Protein AF-A0A820BFC3-F1 (afdb_monomer_lite)

Secondary structure (DSSP, 8-state):
-GGGGSPPEEEEEEE-TTT--EEEE--S-HHHHHHHHHTT-S---EEEEE--HHHHHHHHGGG-----

pLDDT: mean 92.22, std 9.8, range [46.53, 98.06]

Structure (mmCIF, N/CA/C/O backbone):
data_AF-A0A820BFC3-F1
#
_entry.id   AF-A0A820BFC3-F1
#
loop_
_atom_site.group_PDB
_atom_site.id
_atom_site.type_symbol
_atom_site.label_atom_id
_atom_site.label_alt_id
_atom_site.label_comp_id
_atom_site.label_asym_id
_atom_site.label_entity_id
_atom_site.label_seq_id
_atom_site.pdbx_PDB_ins_code
_atom_site.Cartn_x
_atom_site.Cartn_y
_atom_site.Cartn_z
_atom_site.occupancy
_atom_site.B_iso_or_equiv
_atom_site.auth_seq_id
_atom_site.auth_comp_id
_atom_site.auth_asym_id
_atom_site.auth_atom_id
_atom_site.pdbx_PDB_model_num
ATOM 1 N N . MET A 1 1 ? 19.734 -13.559 -11.299 1.00 46.53 1 MET A N 1
ATOM 2 C CA . MET A 1 1 ? 18.460 -13.344 -12.019 1.00 46.53 1 MET A CA 1
ATOM 3 C C . MET A 1 1 ? 18.283 -11.842 -12.215 1.00 46.53 1 MET A C 1
ATOM 5 O O . MET A 1 1 ? 18.595 -11.094 -11.301 1.00 46.53 1 MET A O 1
ATOM 9 N N . GLU A 1 2 ? 17.854 -11.386 -13.395 1.00 57.56 2 GLU A N 1
ATOM 10 C CA . GLU A 1 2 ? 17.796 -9.956 -13.783 1.00 57.56 2 GLU A CA 1
ATOM 11 C C . GLU A 1 2 ? 16.911 -9.097 -12.851 1.00 57.56 2 GLU A C 1
ATOM 13 O O . GLU A 1 2 ? 17.114 -7.891 -12.713 1.00 57.56 2 GLU A O 1
ATOM 18 N N . SER A 1 3 ? 15.967 -9.734 -12.150 1.00 58.09 3 SER A N 1
ATOM 19 C CA . SER A 1 3 ? 15.027 -9.103 -11.224 1.00 58.09 3 SER A CA 1
ATOM 20 C C . SER A 1 3 ? 15.677 -8.393 -10.036 1.00 58.09 3 SER A C 1
ATOM 22 O O . SER A 1 3 ? 15.054 -7.472 -9.519 1.00 58.09 3 SER A O 1
ATOM 24 N N . ASP A 1 4 ? 16.893 -8.756 -9.613 1.00 60.41 4 ASP A N 1
ATOM 25 C CA . ASP A 1 4 ? 17.569 -8.122 -8.463 1.00 60.41 4 ASP A CA 1
ATOM 26 C C . ASP A 1 4 ? 18.115 -6.718 -8.758 1.00 60.41 4 ASP A C 1
ATOM 28 O O . ASP A 1 4 ? 18.458 -5.983 -7.835 1.00 60.41 4 ASP A O 1
ATOM 32 N N . ARG A 1 5 ? 18.162 -6.301 -10.031 1.00 80.88 5 ARG A N 1
ATOM 33 C CA . ARG A 1 5 ? 18.691 -4.978 -10.404 1.00 80.88 5 ARG A CA 1
ATOM 34 C C . ARG A 1 5 ? 17.703 -3.838 -10.162 1.00 80.88 5 ARG A C 1
ATOM 36 O O . ARG A 1 5 ? 18.112 -2.685 -10.072 1.00 80.88 5 ARG A O 1
ATOM 43 N N . ILE A 1 6 ? 16.407 -4.142 -10.067 1.00 89.50 6 ILE A N 1
ATOM 44 C CA . ILE A 1 6 ? 15.362 -3.136 -9.853 1.00 89.50 6 ILE A CA 1
ATOM 45 C C . ILE A 1 6 ? 14.999 -3.114 -8.364 1.00 89.50 6 ILE A C 1
ATOM 47 O O . ILE A 1 6 ? 14.641 -4.151 -7.818 1.00 89.50 6 ILE A O 1
ATOM 51 N N . PRO A 1 7 ? 15.058 -1.981 -7.652 1.00 93.31 7 PRO A N 1
ATOM 52 C CA . PRO A 1 7 ? 14.649 -1.953 -6.251 1.00 93.31 7 PRO A CA 1
ATOM 53 C C . PRO A 1 7 ? 13.136 -2.215 -6.109 1.00 93.31 7 PRO A C 1
ATOM 55 O O . PRO A 1 7 ? 12.365 -1.821 -6.996 1.00 93.31 7 PRO A O 1
ATOM 58 N N . PRO A 1 8 ? 12.681 -2.844 -5.006 1.00 95.00 8 PRO A N 1
ATOM 59 C CA . PRO A 1 8 ? 11.253 -2.987 -4.723 1.00 95.00 8 PRO A CA 1
ATOM 60 C C . PRO A 1 8 ? 10.588 -1.613 -4.540 1.00 95.00 8 PRO A C 1
ATOM 62 O O . PRO A 1 8 ? 11.262 -0.611 -4.274 1.00 95.00 8 PRO A O 1
ATOM 65 N N . ILE A 1 9 ? 9.268 -1.546 -4.710 1.00 96.31 9 ILE A N 1
ATOM 66 C CA . ILE A 1 9 ? 8.500 -0.341 -4.360 1.00 96.31 9 ILE A CA 1
ATOM 67 C C . ILE A 1 9 ? 8.240 -0.301 -2.852 1.00 96.31 9 ILE A C 1
ATOM 69 O O . ILE A 1 9 ? 8.061 -1.347 -2.234 1.00 96.31 9 ILE A O 1
ATOM 73 N N . ASP A 1 10 ? 8.198 0.886 -2.257 1.00 96.31 10 ASP A N 1
ATOM 74 C CA . ASP A 1 10 ? 7.780 1.025 -0.862 1.00 96.31 10 ASP A CA 1
ATOM 75 C C . ASP A 1 10 ? 6.252 1.045 -0.784 1.00 96.31 10 ASP A C 1
ATOM 77 O O . ASP A 1 10 ? 5.585 1.796 -1.503 1.00 96.31 10 ASP A O 1
ATOM 81 N N . VAL A 1 11 ? 5.703 0.200 0.086 1.00 98.06 11 VAL A N 1
ATOM 82 C CA . VAL A 1 11 ? 4.263 0.075 0.317 1.00 98.06 11 VAL A CA 1
ATOM 83 C C . VAL A 1 11 ? 3.997 0.262 1.800 1.00 98.06 11 VAL A C 1
ATOM 85 O O . VAL A 1 11 ? 4.519 -0.477 2.636 1.00 98.06 11 VAL A O 1
ATOM 88 N N . LEU A 1 12 ? 3.172 1.254 2.122 1.00 97.81 12 LEU A N 1
ATOM 89 C CA . LEU A 1 12 ? 2.717 1.508 3.480 1.00 97.81 12 LEU A CA 1
ATOM 90 C C . LEU A 1 12 ? 1.706 0.427 3.850 1.00 97.81 12 LEU A C 1
ATOM 92 O O . LEU A 1 12 ? 0.711 0.234 3.153 1.00 97.81 12 LEU A O 1
ATOM 96 N N . TRP A 1 13 ? 1.978 -0.278 4.936 1.00 97.75 13 TRP A N 1
ATOM 97 C CA . TRP A 1 13 ? 1.134 -1.331 5.467 1.00 97.75 13 TRP A CA 1
ATOM 98 C C . TRP A 1 13 ? 0.512 -0.856 6.775 1.00 97.75 13 TRP A C 1
ATOM 100 O O . TRP A 1 13 ? 1.211 -0.646 7.773 1.00 97.75 13 TRP A O 1
ATOM 110 N N . TYR A 1 14 ? -0.806 -0.689 6.752 1.00 97.06 14 TYR A N 1
ATOM 111 C CA . TYR A 1 14 ? -1.618 -0.393 7.922 1.00 97.06 14 TYR A CA 1
ATOM 112 C C . TYR A 1 14 ? -2.464 -1.614 8.277 1.00 97.06 14 TYR A C 1
ATOM 114 O O . TYR A 1 14 ? -3.164 -2.165 7.427 1.00 97.06 14 TYR A O 1
ATOM 122 N N . GLU A 1 15 ? -2.384 -2.035 9.534 1.00 96.38 15 GLU A N 1
ATOM 123 C CA . GLU A 1 15 ? -3.202 -3.108 10.092 1.00 96.38 15 GLU A CA 1
ATOM 124 C C . GLU A 1 15 ? -4.253 -2.470 11.002 1.00 96.38 15 GLU A C 1
ATOM 126 O O . GLU A 1 15 ? -3.914 -1.761 11.954 1.00 96.38 15 GLU A O 1
ATOM 131 N N . ALA A 1 16 ? -5.527 -2.659 10.666 1.00 94.31 16 ALA A N 1
ATOM 132 C CA . ALA A 1 16 ? -6.632 -2.072 11.404 1.00 94.31 16 ALA A CA 1
ATOM 133 C C . ALA A 1 16 ? -6.803 -2.791 12.757 1.00 94.31 16 ALA A C 1
ATOM 135 O O . ALA A 1 16 ? -7.069 -3.996 12.771 1.00 94.31 16 ALA A O 1
ATOM 136 N N . PRO A 1 17 ? -6.695 -2.079 13.898 1.00 88.12 17 PRO A N 1
ATOM 137 C CA . PRO A 1 17 ? -6.591 -2.713 15.215 1.00 88.12 17 PRO A CA 1
ATOM 138 C C . PRO A 1 17 ? -7.766 -3.615 15.610 1.00 88.12 17 PRO A C 1
ATOM 140 O O . PRO A 1 17 ? -7.575 -4.561 16.363 1.00 88.12 17 PRO A O 1
ATOM 143 N N . ASN A 1 18 ? -8.978 -3.314 15.134 1.00 85.94 18 ASN A N 1
ATOM 144 C CA . ASN A 1 18 ? -10.202 -3.970 15.606 1.00 85.94 18 ASN A CA 1
ATOM 145 C C . ASN A 1 18 ? -10.743 -5.032 14.641 1.00 85.94 18 ASN A C 1
ATOM 147 O O . ASN A 1 18 ? -11.480 -5.917 15.064 1.00 85.94 18 ASN A O 1
ATOM 151 N N . SER A 1 19 ? -10.416 -4.940 13.353 1.00 90.25 19 SER A N 1
ATOM 152 C CA . SER A 1 19 ? -10.876 -5.886 12.332 1.00 90.25 19 SER A CA 1
ATOM 153 C C . SER A 1 19 ? -9.813 -6.906 11.929 1.00 90.25 19 SER A C 1
ATOM 155 O O . SER A 1 19 ? -10.157 -7.937 11.357 1.00 90.25 19 SER A O 1
ATOM 157 N N . GLY A 1 20 ? -8.530 -6.617 12.179 1.00 88.81 20 GLY A N 1
ATOM 158 C CA . GLY A 1 20 ? -7.413 -7.378 11.615 1.00 88.81 20 GLY A CA 1
ATOM 159 C C . GLY A 1 20 ? -7.233 -7.178 10.103 1.00 88.81 20 GLY A C 1
ATOM 160 O O . GLY A 1 20 ? -6.463 -7.905 9.473 1.00 88.81 20 GLY A O 1
ATOM 161 N N . ASN A 1 21 ? -7.933 -6.210 9.495 1.00 94.56 21 ASN A N 1
ATOM 162 C CA . ASN A 1 21 ? -7.814 -5.923 8.068 1.00 94.56 21 ASN A CA 1
ATOM 163 C C . ASN A 1 21 ? -6.454 -5.302 7.739 1.00 94.56 21 ASN A C 1
ATOM 165 O O . ASN A 1 21 ? -5.960 -4.416 8.438 1.00 94.56 21 ASN A O 1
ATOM 169 N N . ASN A 1 22 ? -5.884 -5.724 6.612 1.00 96.19 22 ASN A N 1
ATOM 170 C CA . ASN A 1 22 ? -4.612 -5.221 6.110 1.00 96.19 22 ASN A CA 1
ATOM 171 C C . ASN A 1 22 ? -4.849 -4.298 4.915 1.00 96.19 22 ASN A C 1
ATOM 173 O O . ASN A 1 22 ? -5.440 -4.702 3.914 1.00 96.19 22 ASN A O 1
ATOM 177 N N . TYR A 1 23 ? -4.348 -3.072 5.015 1.00 96.94 23 TYR A N 1
ATOM 178 C CA . TYR A 1 23 ? -4.412 -2.067 3.963 1.00 96.94 23 TYR A CA 1
ATOM 179 C C . TYR A 1 23 ? -3.004 -1.752 3.460 1.00 96.94 23 TYR A C 1
ATOM 181 O O . TYR A 1 23 ? -2.092 -1.498 4.251 1.00 96.94 23 TYR A O 1
ATOM 189 N N . PHE A 1 24 ? -2.841 -1.755 2.137 1.00 97.06 24 PHE A N 1
ATOM 190 C CA . PHE A 1 24 ? -1.565 -1.549 1.458 1.00 97.06 24 PHE A CA 1
ATOM 191 C C . PHE A 1 24 ? -1.653 -0.332 0.537 1.00 97.06 24 PHE A C 1
ATOM 193 O O . PHE A 1 24 ? -2.404 -0.341 -0.438 1.00 97.06 24 PHE A O 1
ATOM 200 N N . PHE A 1 25 ? -0.876 0.710 0.830 1.00 96.69 25 PHE A N 1
ATOM 201 C CA . PHE A 1 25 ? -0.851 1.948 0.051 1.00 96.69 25 PHE A CA 1
ATOM 202 C C . PHE A 1 25 ? 0.506 2.128 -0.624 1.00 96.69 25 PHE A C 1
ATOM 204 O O . PHE A 1 25 ? 1.535 2.255 0.039 1.00 96.69 25 PHE A O 1
ATOM 211 N N . ALA A 1 26 ? 0.510 2.180 -1.955 1.00 95.88 26 ALA A N 1
ATOM 212 C CA . ALA A 1 26 ? 1.685 2.545 -2.738 1.00 95.88 26 ALA A CA 1
ATOM 213 C C .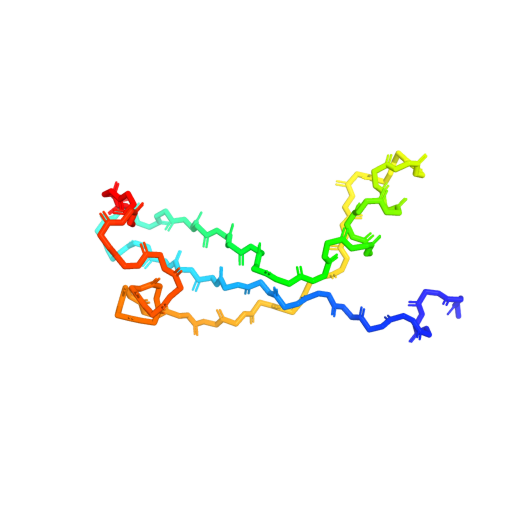 ALA A 1 26 ? 1.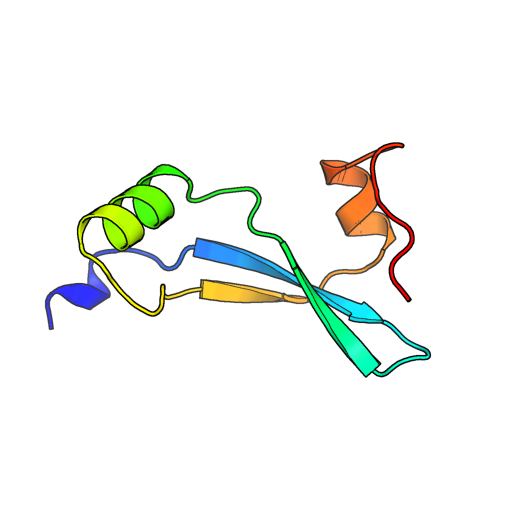605 4.033 -3.104 1.00 95.88 26 ALA A C 1
ATOM 215 O O . ALA A 1 26 ? 0.770 4.429 -3.914 1.00 95.88 26 ALA A O 1
ATOM 216 N N . VAL A 1 27 ? 2.465 4.857 -2.500 1.00 90.19 27 VAL A N 1
ATOM 217 C CA . VAL A 1 27 ? 2.518 6.307 -2.782 1.00 90.19 27 VAL A CA 1
ATOM 218 C C . VAL A 1 27 ? 3.590 6.646 -3.826 1.00 90.19 27 VAL A C 1
ATOM 220 O O . VAL A 1 27 ? 3.500 7.646 -4.531 1.00 90.19 27 VAL A O 1
ATOM 223 N N . GLY A 1 28 ? 4.602 5.788 -3.964 1.00 93.56 28 GLY A N 1
ATOM 224 C CA . GLY A 1 28 ? 5.677 5.925 -4.943 1.00 93.56 28 GLY A CA 1
ATOM 225 C C . GLY A 1 28 ? 5.729 4.759 -5.927 1.00 93.56 28 GLY A C 1
ATOM 226 O O . GLY A 1 28 ? 4.876 3.877 -5.945 1.00 93.56 28 GLY A O 1
ATOM 227 N N . GLY A 1 29 ? 6.767 4.737 -6.765 1.00 95.19 29 GLY A N 1
ATOM 228 C CA . GLY A 1 29 ? 7.016 3.600 -7.659 1.00 95.19 29 GLY A CA 1
ATOM 229 C C . GLY A 1 29 ? 6.062 3.490 -8.853 1.00 95.19 29 GLY A C 1
ATOM 230 O O . GLY A 1 29 ? 6.039 2.444 -9.496 1.00 95.19 29 GLY A O 1
ATOM 231 N N . CYS A 1 30 ? 5.333 4.557 -9.195 1.00 96.69 30 CYS A N 1
ATOM 232 C CA . CYS A 1 30 ? 4.338 4.587 -10.274 1.00 96.69 30 CYS A CA 1
ATOM 233 C C . CYS A 1 30 ? 4.847 4.031 -11.617 1.00 96.69 30 CYS A C 1
ATOM 235 O O . CYS A 1 30 ? 4.164 3.220 -12.231 1.00 96.69 30 CYS A O 1
ATOM 237 N N . HIS A 1 31 ? 6.063 4.382 -12.049 1.00 96.44 31 HIS A N 1
ATOM 238 C CA . HIS A 1 31 ? 6.646 3.864 -13.295 1.00 96.44 31 HIS A CA 1
ATOM 239 C C . HIS A 1 31 ? 6.938 2.359 -13.239 1.00 96.44 31 HIS A C 1
ATOM 241 O O . HIS A 1 31 ? 6.702 1.648 -14.210 1.00 96.44 31 HIS A O 1
ATOM 247 N N . ARG A 1 32 ? 7.434 1.864 -12.096 1.00 95.69 32 ARG A N 1
ATOM 248 C CA . ARG A 1 32 ? 7.692 0.429 -11.886 1.00 95.69 32 ARG A CA 1
ATOM 249 C C . ARG A 1 32 ? 6.375 -0.345 -11.857 1.00 95.69 32 ARG A C 1
ATOM 251 O O . ARG A 1 32 ? 6.271 -1.384 -12.494 1.00 95.69 32 ARG A O 1
ATOM 258 N N . TRP A 1 33 ? 5.359 0.201 -11.195 1.00 95.94 33 TRP A N 1
ATOM 259 C CA . TRP A 1 33 ? 4.004 -0.345 -11.203 1.00 95.94 33 TRP A CA 1
ATOM 260 C C . TRP A 1 33 ? 3.420 -0.417 -12.617 1.00 95.94 33 TRP A C 1
ATOM 262 O O . TRP A 1 33 ? 2.950 -1.469 -13.040 1.00 95.94 33 TRP A O 1
ATOM 272 N N . GLU A 1 34 ? 3.514 0.671 -13.379 1.00 97.00 34 GLU A N 1
ATOM 273 C CA . GLU A 1 34 ? 3.023 0.731 -14.756 1.00 97.00 34 GLU A CA 1
ATOM 274 C C . GLU A 1 34 ? 3.772 -0.236 -15.686 1.00 97.00 34 GLU A C 1
ATOM 276 O O . GLU A 1 34 ? 3.154 -0.890 -16.524 1.00 97.00 34 GLU A O 1
ATOM 281 N N . ALA A 1 35 ? 5.086 -0.400 -15.508 1.00 95.69 35 ALA A N 1
ATOM 282 C CA . ALA A 1 35 ? 5.857 -1.401 -16.238 1.00 95.69 35 ALA A CA 1
ATOM 283 C C . ALA A 1 35 ? 5.363 -2.828 -15.942 1.00 95.69 35 ALA A C 1
ATOM 285 O O . ALA A 1 35 ? 5.120 -3.590 -16.876 1.00 95.69 35 ALA A O 1
ATOM 286 N N . HIS A 1 36 ? 5.144 -3.171 -14.666 1.00 95.25 36 HIS A N 1
ATOM 287 C CA . HIS A 1 36 ? 4.590 -4.473 -14.275 1.00 95.25 36 HIS A CA 1
ATOM 288 C C . HIS A 1 36 ? 3.195 -4.715 -14.876 1.00 95.25 36 HIS A C 1
ATOM 290 O O . HIS A 1 36 ? 2.936 -5.815 -15.364 1.00 95.25 36 HIS A O 1
ATOM 296 N N . LYS A 1 37 ? 2.326 -3.693 -14.927 1.00 96.19 37 LYS A N 1
ATOM 297 C CA . LYS A 1 37 ? 1.019 -3.805 -15.599 1.00 96.19 37 LYS A CA 1
ATOM 298 C C . LYS A 1 37 ? 1.149 -4.101 -17.088 1.00 96.19 37 LYS A C 1
ATOM 300 O O . LYS A 1 37 ? 0.492 -5.007 -17.582 1.00 96.19 37 LYS A O 1
ATOM 305 N N . ARG A 1 38 ? 1.999 -3.358 -17.807 1.00 97.44 38 ARG A N 1
ATOM 306 C CA . ARG A 1 38 ? 2.206 -3.548 -19.257 1.00 97.44 38 ARG A CA 1
ATOM 307 C C . ARG A 1 38 ? 2.782 -4.918 -19.593 1.00 97.44 38 ARG A C 1
ATOM 309 O O . ARG A 1 38 ? 2.514 -5.448 -20.664 1.00 97.44 38 ARG A O 1
ATOM 316 N N . LEU A 1 39 ? 3.558 -5.482 -18.672 1.00 95.62 39 LEU A N 1
ATOM 317 C CA . LEU A 1 39 ? 4.103 -6.833 -18.766 1.00 95.62 39 LEU A CA 1
ATOM 318 C C . LEU A 1 39 ? 3.115 -7.918 -18.306 1.00 95.62 39 LEU A C 1
ATOM 320 O O . LEU A 1 39 ? 3.500 -9.082 -18.268 1.00 95.62 39 LEU A O 1
ATOM 324 N N . ASN A 1 40 ? 1.875 -7.560 -17.945 1.00 95.75 40 ASN A N 1
ATOM 325 C CA . ASN A 1 40 ? 0.868 -8.467 -17.383 1.00 95.75 40 ASN A CA 1
ATOM 326 C C . ASN A 1 40 ? 1.408 -9.292 -16.203 1.00 95.75 40 ASN A C 1
ATOM 328 O O . ASN A 1 40 ? 1.161 -10.489 -16.095 1.00 95.75 40 ASN A O 1
ATOM 332 N N . SER A 1 41 ? 2.202 -8.663 -15.336 1.00 94.88 41 SER A N 1
ATOM 333 C CA . SER A 1 41 ? 2.705 -9.318 -14.131 1.00 94.88 41 SER A CA 1
ATOM 334 C C . SER A 1 41 ? 1.616 -9.372 -13.061 1.00 94.88 41 SER A C 1
ATOM 336 O O . SER A 1 41 ? 1.096 -8.328 -12.671 1.00 94.88 41 SER A O 1
ATOM 338 N N . ASP A 1 42 ? 1.346 -10.561 -12.521 1.00 96.50 42 ASP A N 1
ATOM 339 C CA . ASP A 1 42 ? 0.362 -10.749 -11.442 1.00 96.50 42 ASP A CA 1
ATOM 340 C C . ASP A 1 42 ? 0.774 -10.067 -10.129 1.00 96.50 42 ASP A C 1
ATOM 342 O O . ASP A 1 42 ? -0.062 -9.713 -9.299 1.00 96.50 42 ASP A O 1
ATOM 346 N N . TH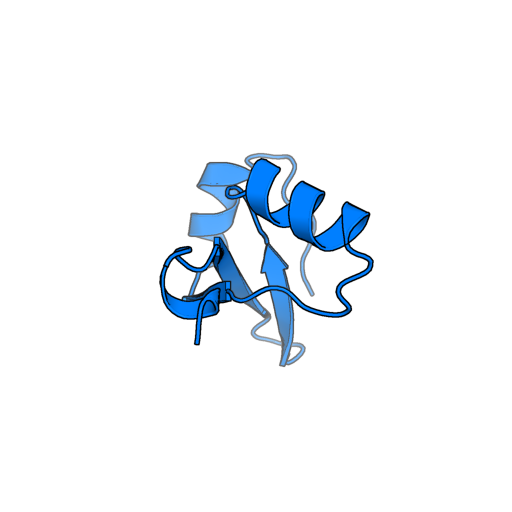R A 1 43 ? 2.082 -9.887 -9.915 1.00 95.50 43 THR A N 1
ATOM 347 C CA . THR A 1 43 ? 2.637 -9.299 -8.692 1.00 95.50 43 THR A CA 1
ATOM 348 C C . THR A 1 43 ? 3.800 -8.349 -8.985 1.00 95.50 43 THR A C 1
ATOM 350 O O . THR A 1 43 ? 4.441 -8.397 -10.040 1.00 95.50 43 THR A O 1
ATOM 353 N N . ILE A 1 44 ? 4.087 -7.471 -8.021 1.00 94.94 44 ILE A N 1
ATOM 354 C CA . ILE A 1 44 ? 5.259 -6.589 -7.999 1.00 94.94 44 ILE A CA 1
ATOM 355 C C . ILE A 1 44 ? 5.981 -6.745 -6.661 1.00 94.94 44 ILE A C 1
ATOM 357 O O . ILE A 1 44 ? 5.348 -6.890 -5.615 1.00 94.94 44 ILE A O 1
ATOM 361 N N . ARG A 1 45 ? 7.318 -6.695 -6.672 1.00 95.00 45 ARG A N 1
ATOM 362 C CA . ARG A 1 45 ? 8.095 -6.729 -5.429 1.00 95.00 45 ARG A CA 1
ATOM 363 C C . ARG A 1 45 ? 7.916 -5.428 -4.657 1.00 95.00 45 ARG A C 1
ATOM 365 O O . ARG A 1 45 ? 8.214 -4.346 -5.169 1.00 95.00 45 ARG A O 1
ATOM 372 N N . ALA A 1 46 ? 7.500 -5.562 -3.406 1.00 96.56 46 ALA A N 1
ATOM 373 C CA . ALA A 1 46 ? 7.282 -4.453 -2.498 1.00 96.56 46 ALA A CA 1
ATOM 374 C C . ALA A 1 46 ? 8.024 -4.665 -1.176 1.00 96.56 46 ALA A C 1
ATOM 376 O O . ALA A 1 46 ? 8.096 -5.779 -0.659 1.00 96.56 46 ALA A O 1
ATOM 377 N N . LYS A 1 47 ? 8.552 -3.576 -0.619 1.00 96.38 47 LYS A N 1
ATOM 378 C CA . LYS A 1 47 ? 8.987 -3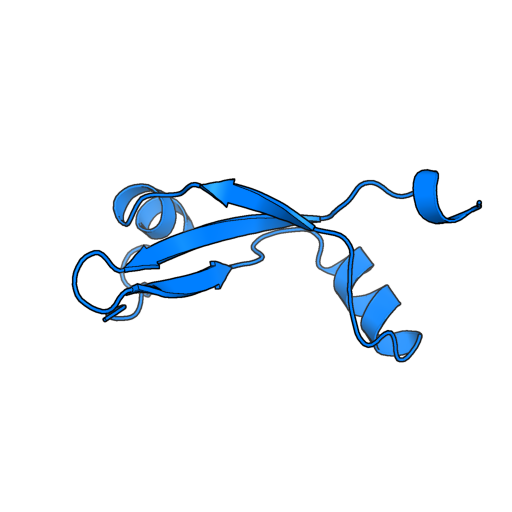.499 0.771 1.00 96.38 47 LYS A CA 1
ATOM 379 C C . LYS A 1 47 ? 7.805 -2.996 1.590 1.00 96.38 47 LYS A C 1
ATOM 381 O O . LYS A 1 47 ? 7.360 -1.864 1.408 1.00 96.38 47 LYS A O 1
ATOM 386 N N . LEU A 1 48 ? 7.300 -3.844 2.481 1.00 97.31 48 LEU A N 1
ATOM 387 C CA . LEU A 1 48 ? 6.215 -3.475 3.382 1.00 97.31 48 LEU A CA 1
ATOM 388 C C . LEU A 1 48 ? 6.769 -2.647 4.540 1.00 97.31 48 LEU A C 1
ATOM 390 O O . LEU A 1 48 ? 7.618 -3.110 5.303 1.00 97.31 48 LEU A O 1
ATOM 394 N N . VAL A 1 49 ? 6.280 -1.420 4.667 1.00 96.81 49 VAL A N 1
ATOM 395 C CA . VAL A 1 49 ? 6.643 -0.492 5.736 1.00 96.81 49 VAL A CA 1
ATOM 396 C C . VAL A 1 49 ? 5.465 -0.408 6.692 1.00 96.81 49 VAL A C 1
ATOM 398 O O . VAL A 1 49 ? 4.390 0.044 6.307 1.00 96.81 49 VAL A O 1
ATOM 401 N N . ARG A 1 50 ? 5.645 -0.862 7.936 1.00 97.06 50 ARG A N 1
ATOM 402 C CA . ARG A 1 50 ? 4.613 -0.737 8.974 1.00 97.06 50 ARG A CA 1
ATOM 403 C C . ARG A 1 50 ? 4.315 0.740 9.219 1.00 97.06 50 ARG A C 1
ATOM 405 O O . ARG A 1 50 ? 5.237 1.526 9.413 1.00 97.06 50 ARG A O 1
ATOM 412 N N . THR A 1 51 ? 3.035 1.094 9.210 1.00 96.25 51 THR A N 1
ATOM 413 C CA . THR A 1 51 ? 2.576 2.480 9.353 1.00 96.25 51 THR A CA 1
ATOM 414 C C . THR A 1 51 ? 1.399 2.598 10.303 1.00 96.25 51 THR A C 1
ATOM 416 O O . THR A 1 51 ? 0.606 1.671 10.468 1.00 96.25 51 THR A O 1
ATOM 419 N N . THR A 1 52 ? 1.285 3.769 10.918 1.00 95.50 52 THR A N 1
ATOM 420 C CA . THR A 1 52 ? 0.160 4.169 11.759 1.00 95.50 52 THR A CA 1
ATOM 421 C C . THR A 1 52 ? -0.853 4.993 10.964 1.00 95.50 52 THR A C 1
ATOM 423 O O . THR A 1 52 ? -0.565 5.508 9.882 1.00 95.50 52 THR A O 1
ATOM 426 N N . LEU A 1 53 ? -2.048 5.194 11.529 1.00 94.44 53 LEU A N 1
ATOM 427 C CA . LEU A 1 53 ? -3.054 6.075 10.928 1.00 94.44 53 LEU A CA 1
ATOM 428 C C . LEU A 1 53 ? -2.538 7.519 10.781 1.00 94.44 53 LEU A C 1
ATOM 430 O O . LEU A 1 53 ? -2.919 8.221 9.848 1.00 94.44 53 LEU A O 1
ATOM 434 N N . ASN A 1 54 ? -1.668 7.971 11.691 1.00 95.00 54 ASN A N 1
ATOM 435 C CA . ASN A 1 54 ? -1.095 9.312 11.631 1.00 95.00 54 ASN A CA 1
ATOM 436 C C . ASN A 1 54 ? -0.100 9.455 10.472 1.00 95.00 54 ASN A C 1
ATOM 438 O O . ASN A 1 54 ? -0.113 10.476 9.792 1.00 95.00 54 ASN A O 1
ATOM 442 N N . ASP A 1 55 ? 0.685 8.412 10.190 1.00 95.12 55 ASP A N 1
ATOM 443 C CA . ASP A 1 55 ? 1.587 8.396 9.032 1.00 95.12 55 ASP A CA 1
ATOM 444 C C . ASP A 1 55 ? 0.795 8.491 7.724 1.00 95.12 55 ASP A C 1
ATOM 446 O O . ASP A 1 55 ? 1.147 9.259 6.833 1.00 95.12 55 ASP A O 1
ATOM 450 N N . LEU A 1 56 ? -0.335 7.780 7.625 1.00 95.88 56 LEU A N 1
ATOM 451 C CA . LEU A 1 56 ? -1.217 7.877 6.460 1.00 95.88 56 LEU A CA 1
ATOM 452 C C . LEU A 1 56 ? -1.815 9.285 6.296 1.00 95.88 56 LEU A C 1
ATOM 454 O O . LEU A 1 56 ? -1.959 9.761 5.170 1.00 95.88 56 LEU A O 1
ATOM 458 N N . LYS A 1 57 ? -2.114 9.997 7.391 1.00 95.69 57 LYS A N 1
ATOM 459 C CA . LYS A 1 57 ? -2.606 11.386 7.321 1.00 95.69 57 LYS A CA 1
ATOM 460 C C . LYS A 1 57 ? -1.592 12.355 6.715 1.00 95.69 57 LYS A C 1
ATOM 462 O O . LYS A 1 57 ? -2.020 13.337 6.1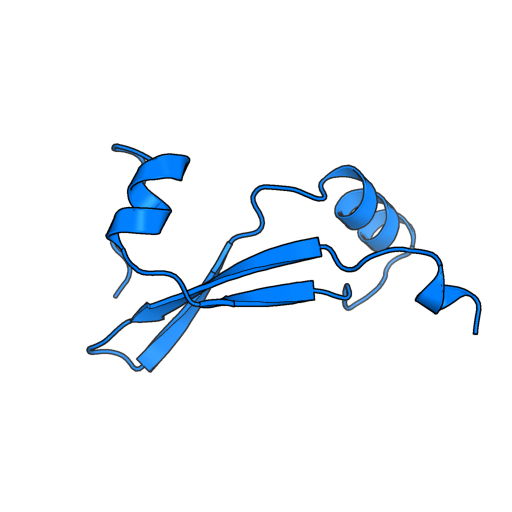19 1.00 95.69 57 LYS A O 1
ATOM 467 N N . ILE A 1 58 ? -0.289 12.084 6.808 1.00 95.88 58 ILE A N 1
ATOM 468 C CA . ILE A 1 58 ? 0.743 12.909 6.154 1.00 95.88 58 ILE A CA 1
ATOM 469 C C . ILE A 1 58 ? 0.576 12.866 4.629 1.00 95.88 58 ILE A C 1
ATOM 471 O O . ILE A 1 58 ? 0.739 13.884 3.962 1.00 95.88 58 ILE A O 1
ATOM 475 N N . TYR A 1 59 ? 0.205 11.706 4.082 1.00 94.44 59 TYR A N 1
ATOM 476 C CA . TYR A 1 59 ? 0.029 11.519 2.642 1.00 94.44 59 TYR A CA 1
ATOM 477 C C . TYR A 1 59 ? -1.362 11.916 2.144 1.00 94.44 59 TYR A C 1
ATOM 479 O O . TYR A 1 59 ? -1.487 12.495 1.069 1.00 94.44 59 TYR A O 1
ATOM 487 N N . PHE A 1 60 ? -2.408 11.594 2.908 1.00 94.81 60 PHE A N 1
ATOM 488 C CA . PHE A 1 60 ? -3.793 11.710 2.440 1.00 94.81 60 PHE A CA 1
ATOM 489 C C . PHE A 1 60 ? -4.572 12.872 3.069 1.00 94.81 60 PHE A C 1
ATOM 491 O O . PHE A 1 60 ? -5.634 13.235 2.565 1.00 94.81 60 PHE A O 1
ATOM 498 N N . GLY A 1 61 ? -4.077 13.476 4.153 1.00 94.62 61 GLY 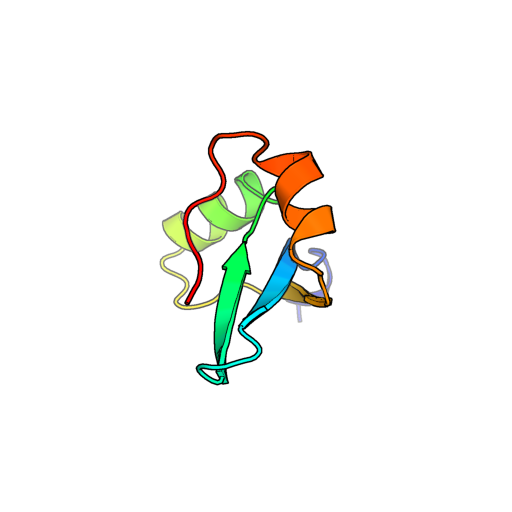A N 1
ATOM 499 C CA . GLY A 1 61 ? -4.740 14.583 4.840 1.00 94.62 61 GLY A CA 1
ATOM 500 C C . GLY A 1 61 ? -6.203 14.279 5.178 1.00 94.62 61 GLY A C 1
ATOM 501 O O . GLY A 1 61 ? -6.525 13.232 5.743 1.00 94.62 61 GLY A O 1
ATOM 502 N N . SER A 1 62 ? -7.100 15.191 4.797 1.00 94.62 62 SER A N 1
ATOM 503 C CA . SER A 1 62 ? -8.554 15.039 4.954 1.00 94.62 62 SER A CA 1
ATOM 504 C C . SER A 1 62 ? -9.184 14.002 4.016 1.00 94.62 62 SER A C 1
ATOM 506 O O . SER A 1 62 ? -10.332 13.626 4.225 1.00 94.62 62 SER A O 1
ATOM 508 N N . SER A 1 63 ? -8.450 13.529 3.004 1.00 95.25 63 SER A N 1
ATOM 509 C CA . SER A 1 63 ? -8.926 12.525 2.043 1.00 95.25 63 SER A CA 1
ATOM 510 C C . SER A 1 63 ? -8.684 11.088 2.508 1.00 95.25 63 SER A C 1
ATOM 512 O O . SER A 1 63 ? -8.986 10.154 1.768 1.00 95.25 63 SER A O 1
ATOM 514 N N . LEU A 1 64 ? -8.131 10.883 3.710 1.00 94.94 64 LEU A N 1
ATOM 515 C CA . LEU A 1 64 ? -7.936 9.544 4.256 1.00 94.94 64 LEU A CA 1
ATOM 516 C C . LEU A 1 64 ? -9.306 8.881 4.506 1.00 94.94 64 LEU A C 1
ATOM 518 O O . LEU A 1 64 ? -10.079 9.393 5.321 1.00 94.94 64 LEU A O 1
ATOM 522 N N . PRO A 1 65 ? -9.628 7.752 3.846 1.00 91.94 65 PRO A N 1
ATOM 523 C CA . PRO A 1 65 ? -10.884 7.057 4.090 1.00 91.94 65 PRO A CA 1
ATOM 524 C C . PRO A 1 65 ? -10.930 6.468 5.503 1.00 91.94 65 PRO A C 1
ATOM 526 O O . PRO A 1 65 ? -9.906 6.227 6.142 1.00 91.94 65 PRO A O 1
ATOM 529 N N . ASN A 1 66 ? -12.142 6.185 5.980 1.00 90.50 66 ASN A N 1
ATOM 530 C CA . ASN A 1 66 ? -12.330 5.468 7.236 1.00 90.50 66 ASN A CA 1
ATOM 531 C C . ASN A 1 66 ? -11.948 3.986 7.055 1.00 90.50 66 ASN A C 1
ATOM 533 O O . ASN A 1 66 ? -12.701 3.221 6.449 1.00 90.50 66 ASN A O 1
ATOM 537 N N . LEU A 1 67 ? -10.771 3.609 7.556 1.00 90.25 67 LEU A N 1
ATOM 538 C CA . LEU A 1 67 ? -10.249 2.241 7.541 1.00 90.25 67 LEU A CA 1
ATOM 539 C C . LEU A 1 67 ? -10.799 1.488 8.759 1.00 90.25 67 LEU A C 1
ATOM 541 O O . LEU A 1 67 ? -10.673 1.980 9.880 1.00 90.25 67 LEU A O 1
ATOM 545 N N . LYS A 1 68 ? -11.432 0.331 8.539 1.00 82.75 68 LYS A N 1
ATOM 546 C CA . LYS A 1 68 ? -12.143 -0.425 9.581 1.00 82.75 68 LYS A CA 1
ATOM 547 C C . LYS A 1 68 ? -11.416 -1.692 9.962 1.00 82.75 68 LYS A C 1
ATOM 549 O O . LYS A 1 68 ? -10.989 -2.441 9.057 1.00 82.75 68 LYS A O 1
#

Foldseek 3Di:
DVVVVDDFFEWEWEQDPPPRDIDTHGPDDVVVVVVCVVVVHPDTGYDYDYDDPVRVCVVQPVNDDDDD

Sequence (68 aa):
MESDRIPPIDVLWYEAPNSGNNYFFAVGGCHRWEAHKRLNSDTIRAKLVRTTLNDLKIYFGSSLPNLK

Organism: NCBI:txid392033

InterPro domains:
  IPR003115 ParB-like, N-terminal domain [PF02195] (3-63)
  IPR016692 Sulfiredoxin [PIRSF017267] (2-66)
  IPR016692 Sulfiredoxin [PTHR21348] (4-66)
  IPR036086 ParB/Sulfiredoxin superfamily [SSF110849] (4-66)

Radius of gyration: 13.96 Å; chains: 1; bounding box: 31×28×35 Å